Protein AF-A0A0M4LL37-F1 (afdb_monomer_lite)

Sequence (92 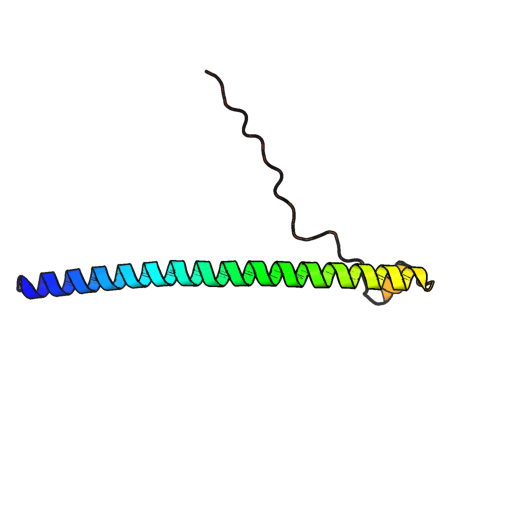aa):
MTIDQITEEAERRLSQDRDEKIQAVRRAGESGLALTEARELLAAAEREHNQNHAAALRQGWTAKDLKDFGIEQATKSSGGRPKRTTSAPAAE

Foldseek 3Di:
DDPVVVVVVVVVVVVVVVVVVVVVVVVVVVVVVVVVVVLVVVVVVLVVLQVVVVVVVVVVDDQVNCVVVVSHRDDPRPPPPDDPPPPDDDDD

Radius of gyration: 26.88 Å; chains: 1; bounding box: 55×49×70 Å

Structure (mmCIF, N/CA/C/O backbone):
data_AF-A0A0M4LL37-F1
#
_entry.id   AF-A0A0M4LL37-F1
#
loop_
_atom_site.group_PDB
_atom_site.id
_atom_site.type_symbol
_atom_site.label_atom_id
_atom_site.label_alt_id
_atom_site.label_comp_id
_atom_site.label_asym_id
_atom_site.label_entity_id
_atom_site.label_seq_id
_atom_site.pdbx_PDB_ins_code
_atom_site.Cartn_x
_atom_site.Cartn_y
_atom_site.Cartn_z
_atom_site.occupancy
_atom_site.B_iso_or_equiv
_atom_site.auth_seq_id
_atom_site.auth_comp_id
_atom_site.auth_asym_id
_atom_site.auth_atom_id
_atom_site.pdbx_PDB_model_num
ATOM 1 N N . MET A 1 1 ? 34.766 -8.835 -37.709 1.00 66.19 1 MET A N 1
ATOM 2 C CA . MET A 1 1 ? 33.358 -8.463 -37.498 1.00 66.19 1 MET A CA 1
ATOM 3 C C . MET A 1 1 ? 32.907 -7.712 -38.736 1.00 66.19 1 MET A C 1
ATOM 5 O O . MET A 1 1 ? 33.603 -6.779 -39.125 1.00 66.19 1 MET A O 1
ATOM 9 N N . THR A 1 2 ? 31.867 -8.179 -39.422 1.00 93.44 2 THR A N 1
ATOM 10 C CA . THR A 1 2 ? 31.322 -7.497 -40.608 1.00 93.44 2 THR A CA 1
ATOM 11 C C . THR A 1 2 ? 30.410 -6.345 -40.188 1.00 93.44 2 THR A C 1
ATOM 13 O O . THR A 1 2 ? 29.997 -6.270 -39.031 1.00 93.44 2 THR A O 1
ATOM 16 N N . ILE A 1 3 ? 30.096 -5.444 -41.122 1.00 89.88 3 ILE A N 1
ATOM 17 C CA . ILE A 1 3 ? 29.136 -4.355 -40.883 1.00 89.88 3 ILE A CA 1
ATOM 18 C C . ILE A 1 3 ? 27.788 -4.928 -40.422 1.00 89.88 3 ILE A C 1
ATOM 20 O O . ILE A 1 3 ? 27.225 -4.426 -39.456 1.00 89.88 3 ILE A O 1
ATOM 24 N N . ASP A 1 4 ? 27.336 -6.031 -41.022 1.00 93.88 4 ASP A N 1
ATOM 25 C CA . ASP A 1 4 ? 26.090 -6.706 -40.635 1.00 93.88 4 ASP A CA 1
ATOM 26 C C . ASP A 1 4 ? 26.115 -7.169 -39.172 1.00 93.88 4 ASP A C 1
ATOM 28 O O . ASP A 1 4 ? 25.189 -6.889 -38.420 1.00 93.88 4 ASP A O 1
ATOM 32 N N . GLN A 1 5 ? 27.223 -7.768 -38.722 1.00 92.88 5 GLN A N 1
ATOM 33 C CA . GLN A 1 5 ? 27.375 -8.200 -37.328 1.00 92.88 5 GLN A CA 1
ATOM 34 C C . GLN A 1 5 ? 27.357 -7.022 -36.341 1.00 92.88 5 GLN A C 1
ATOM 36 O O . GLN A 1 5 ? 26.842 -7.155 -35.233 1.00 92.88 5 GLN A O 1
ATOM 41 N N . ILE A 1 6 ? 27.931 -5.874 -36.718 1.00 90.00 6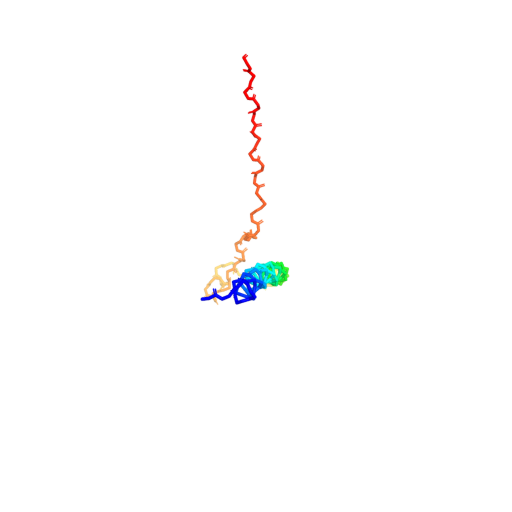 ILE A N 1
ATOM 42 C CA . ILE A 1 6 ? 27.924 -4.662 -35.881 1.00 90.00 6 ILE A CA 1
ATOM 43 C C . ILE A 1 6 ? 26.501 -4.103 -35.777 1.00 90.00 6 ILE A C 1
ATOM 45 O O . ILE A 1 6 ? 26.071 -3.722 -34.687 1.00 90.00 6 ILE A O 1
ATOM 49 N N . THR A 1 7 ? 25.771 -4.077 -36.893 1.00 93.19 7 THR A N 1
ATOM 50 C CA . THR A 1 7 ? 24.377 -3.620 -36.943 1.00 93.19 7 THR A CA 1
ATOM 51 C C . THR A 1 7 ? 23.473 -4.519 -36.101 1.00 93.19 7 THR A C 1
ATOM 53 O O . THR A 1 7 ? 22.756 -4.010 -35.244 1.00 93.19 7 THR A O 1
ATOM 56 N N . GLU A 1 8 ? 23.572 -5.843 -36.249 1.00 94.50 8 GLU A N 1
ATOM 57 C CA . GLU A 1 8 ? 22.801 -6.811 -35.453 1.00 94.50 8 GLU A CA 1
ATOM 58 C C . GLU A 1 8 ? 23.064 -6.665 -33.946 1.00 94.50 8 GLU A C 1
ATOM 60 O O . GLU A 1 8 ? 22.141 -6.707 -33.127 1.00 94.50 8 GLU A O 1
ATOM 65 N N . GLU A 1 9 ? 24.324 -6.461 -33.546 1.00 92.50 9 GLU A N 1
ATOM 66 C CA . GLU A 1 9 ? 24.658 -6.264 -32.137 1.00 92.50 9 GLU A CA 1
ATOM 67 C C . GLU A 1 9 ? 24.106 -4.936 -31.593 1.00 92.50 9 GLU A C 1
ATOM 69 O O . GLU A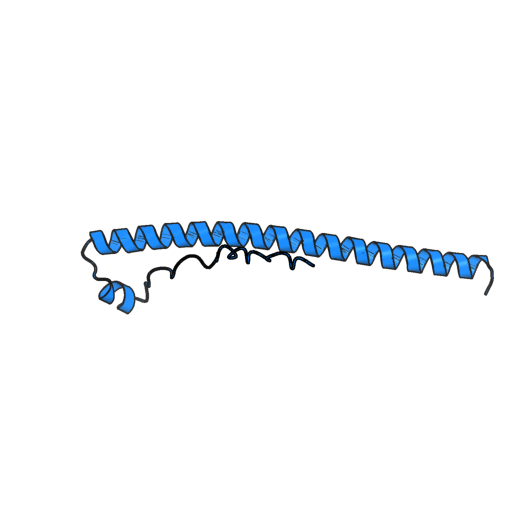 1 9 ? 23.587 -4.896 -30.471 1.00 92.50 9 GLU A O 1
ATOM 74 N N . ALA A 1 10 ? 24.171 -3.857 -32.377 1.00 92.06 10 ALA A N 1
ATOM 75 C CA . ALA A 1 10 ? 23.598 -2.567 -32.004 1.00 92.06 10 ALA A CA 1
ATOM 76 C C . ALA A 1 10 ? 22.069 -2.648 -31.855 1.00 92.06 10 ALA A C 1
ATOM 78 O O . ALA A 1 10 ? 21.527 -2.190 -30.847 1.00 92.06 10 ALA A O 1
ATOM 79 N N . GLU A 1 11 ? 21.377 -3.289 -32.799 1.00 93.88 11 GLU A N 1
ATOM 80 C CA . GLU A 1 11 ? 19.925 -3.501 -32.751 1.00 93.88 11 GLU A CA 1
ATOM 81 C C . GLU A 1 11 ? 19.504 -4.334 -31.541 1.00 93.88 11 GLU A C 1
ATOM 83 O O . GLU A 1 11 ? 18.545 -3.986 -30.843 1.00 93.88 11 GLU A O 1
ATOM 88 N N . ARG A 1 12 ? 20.249 -5.402 -31.235 1.00 94.81 12 ARG A N 1
ATOM 89 C CA . ARG A 1 12 ? 19.993 -6.232 -30.056 1.00 94.81 12 ARG A CA 1
ATOM 90 C C . ARG A 1 12 ? 20.127 -5.426 -28.766 1.00 94.81 12 ARG A C 1
ATOM 92 O O . ARG A 1 12 ? 19.257 -5.520 -27.901 1.00 94.81 12 ARG A O 1
ATOM 99 N N . ARG A 1 13 ? 21.190 -4.625 -28.633 1.00 91.50 13 ARG A N 1
ATOM 100 C CA . ARG A 1 13 ? 21.426 -3.790 -27.442 1.00 91.50 13 ARG A CA 1
ATOM 101 C C . ARG A 1 13 ? 20.348 -2.720 -27.274 1.00 91.50 13 ARG A C 1
ATOM 103 O O . ARG A 1 13 ? 19.856 -2.532 -26.166 1.00 91.50 13 ARG A O 1
ATOM 110 N N . LEU A 1 14 ? 19.949 -2.059 -28.362 1.00 94.00 14 LEU A N 1
ATOM 111 C CA . LEU A 1 14 ? 18.873 -1.064 -28.342 1.00 94.00 14 LEU A CA 1
ATOM 112 C C . LEU A 1 14 ? 17.522 -1.689 -27.983 1.00 94.00 14 LEU A C 1
ATOM 114 O O . LEU A 1 14 ? 16.761 -1.107 -27.212 1.00 94.00 14 LEU A O 1
ATOM 118 N N . SER A 1 15 ? 17.234 -2.879 -28.510 1.00 94.19 15 SER A N 1
ATOM 119 C CA . SER A 1 15 ? 16.002 -3.602 -28.190 1.00 94.19 15 SER A CA 1
ATOM 120 C C . SER A 1 15 ? 15.968 -4.010 -26.719 1.00 94.19 15 SER A C 1
ATOM 122 O O . SER A 1 15 ? 14.970 -3.778 -26.045 1.00 94.19 15 SER A O 1
ATOM 124 N N . GLN A 1 16 ? 17.082 -4.526 -26.193 1.00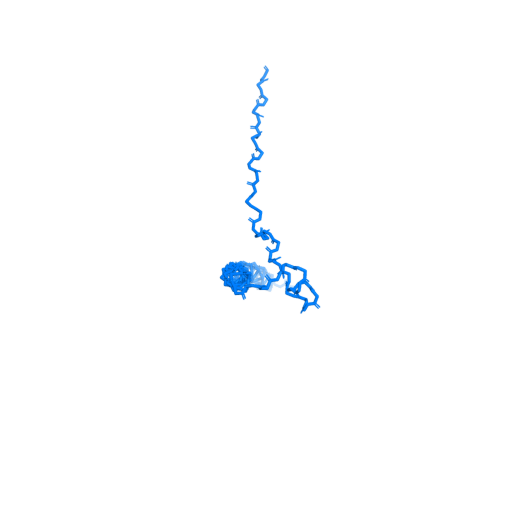 94.50 16 GLN A N 1
ATOM 125 C CA . GLN A 1 16 ? 17.192 -4.891 -24.784 1.00 94.50 16 GLN A CA 1
ATOM 126 C C . GLN A 1 16 ? 17.016 -3.675 -23.858 1.00 94.50 16 GLN A C 1
ATOM 128 O O . GLN A 1 16 ? 16.209 -3.732 -22.935 1.00 94.50 16 GLN A O 1
ATOM 133 N N . ASP A 1 17 ? 17.709 -2.563 -24.124 1.00 95.31 17 ASP A N 1
ATOM 134 C CA . ASP A 1 17 ? 17.577 -1.328 -23.332 1.00 95.31 17 ASP A CA 1
ATOM 135 C C . ASP A 1 17 ? 16.140 -0.781 -23.371 1.00 95.31 17 ASP A C 1
ATOM 137 O O . ASP A 1 17 ? 15.582 -0.367 -22.350 1.00 95.31 17 ASP A O 1
ATOM 141 N N . ARG A 1 18 ? 15.494 -0.833 -24.542 1.00 96.12 18 ARG A N 1
ATOM 142 C CA . ARG A 1 18 ? 14.083 -0.466 -24.687 1.00 96.12 18 ARG A CA 1
ATOM 143 C C . ARG A 1 18 ? 13.181 -1.355 -23.830 1.00 96.12 18 ARG A C 1
ATOM 145 O O . ARG A 1 18 ? 12.314 -0.827 -23.131 1.00 96.12 18 ARG A O 1
ATOM 152 N N . ASP A 1 19 ? 13.361 -2.669 -23.881 1.00 96.31 19 ASP A N 1
ATOM 153 C CA . ASP A 1 19 ? 12.534 -3.612 -23.129 1.00 96.31 19 ASP A CA 1
ATOM 154 C C . ASP A 1 19 ? 12.720 -3.438 -21.619 1.00 96.31 19 ASP A C 1
ATOM 156 O O . ASP A 1 19 ? 11.737 -3.394 -20.877 1.00 96.31 19 ASP A O 1
ATOM 160 N N . GLU A 1 20 ? 13.954 -3.245 -21.155 1.00 96.44 20 GLU A N 1
ATOM 161 C CA . GLU A 1 20 ? 14.258 -2.966 -19.749 1.00 96.44 20 GLU A CA 1
ATOM 162 C C . GLU A 1 20 ? 13.570 -1.680 -19.267 1.00 96.44 20 GLU A C 1
ATOM 164 O O . GLU A 1 20 ? 12.935 -1.672 -18.205 1.00 96.44 20 GLU A O 1
ATOM 169 N N . LYS A 1 21 ? 13.599 -0.613 -20.077 1.00 95.50 21 LYS A N 1
ATOM 170 C CA . LYS A 1 21 ? 12.894 0.647 -19.787 1.00 95.50 21 LYS A CA 1
ATOM 171 C C . LYS A 1 21 ? 11.380 0.460 -19.715 1.00 95.50 21 LYS A C 1
ATOM 173 O O . LYS A 1 21 ? 10.747 0.958 -18.782 1.00 95.50 21 LYS A O 1
ATOM 178 N N . ILE A 1 22 ? 10.793 -0.274 -20.660 1.00 97.38 22 ILE A N 1
ATOM 179 C CA . ILE A 1 22 ? 9.352 -0.568 -20.664 1.00 97.38 22 ILE A CA 1
ATOM 180 C C . ILE A 1 22 ? 8.967 -1.367 -19.414 1.00 97.38 22 ILE A C 1
ATOM 182 O O . ILE A 1 22 ? 7.986 -1.037 -18.746 1.00 97.38 22 ILE A O 1
ATOM 186 N N . GLN A 1 23 ? 9.751 -2.386 -19.058 1.00 97.00 23 GLN A N 1
ATOM 187 C CA . GLN A 1 23 ? 9.499 -3.202 -17.870 1.00 97.00 23 GLN A CA 1
ATOM 188 C C . GLN A 1 23 ? 9.627 -2.396 -16.576 1.00 97.00 23 GLN A C 1
ATOM 190 O O . GLN A 1 23 ? 8.820 -2.577 -15.664 1.00 97.00 23 GLN A O 1
ATOM 195 N N . ALA A 1 24 ? 10.590 -1.477 -16.489 1.00 95.94 24 ALA A N 1
ATOM 196 C CA . ALA A 1 24 ? 10.731 -0.593 -15.337 1.00 95.94 24 ALA A CA 1
ATOM 197 C C . ALA A 1 24 ? 9.489 0.293 -15.146 1.00 95.94 24 ALA A C 1
ATOM 199 O O . ALA A 1 24 ? 8.940 0.352 -14.045 1.00 95.94 24 ALA A O 1
ATOM 200 N N . VAL A 1 25 ? 8.996 0.918 -16.223 1.00 96.88 25 VAL A N 1
ATOM 201 C CA . VAL A 1 25 ? 7.770 1.736 -16.188 1.00 96.88 25 VAL A CA 1
ATOM 202 C C . VAL A 1 25 ? 6.560 0.890 -15.806 1.00 96.88 25 VAL A C 1
ATOM 204 O O . VAL A 1 25 ? 5.764 1.305 -14.965 1.00 96.88 25 VAL A O 1
ATOM 207 N N . ARG A 1 26 ? 6.438 -0.316 -16.367 1.00 97.75 26 ARG A N 1
ATOM 208 C CA . ARG A 1 26 ? 5.348 -1.237 -16.038 1.00 97.75 26 ARG A CA 1
ATOM 209 C C . ARG A 1 26 ? 5.333 -1.588 -14.550 1.00 97.75 26 ARG A C 1
ATOM 211 O O . ARG A 1 26 ? 4.303 -1.420 -13.907 1.00 97.75 26 ARG A O 1
ATOM 218 N N . ARG A 1 27 ? 6.472 -2.001 -13.988 1.00 97.00 27 ARG A N 1
ATOM 219 C CA . ARG A 1 27 ? 6.594 -2.338 -12.557 1.00 97.00 27 ARG A CA 1
ATOM 220 C C . ARG A 1 27 ? 6.303 -1.138 -11.657 1.00 97.00 27 ARG A C 1
ATOM 222 O O . ARG A 1 27 ? 5.664 -1.283 -10.616 1.00 97.00 27 ARG A O 1
ATOM 229 N N . ALA A 1 28 ? 6.749 0.055 -12.050 1.00 94.75 28 ALA A N 1
ATOM 230 C CA . ALA A 1 28 ? 6.429 1.287 -11.335 1.00 94.75 28 ALA A CA 1
ATOM 231 C C . ALA A 1 28 ? 4.918 1.587 -11.368 1.00 94.75 28 ALA A C 1
ATOM 233 O O . ALA A 1 28 ? 4.341 1.943 -10.344 1.00 94.75 28 ALA A O 1
ATOM 234 N N . GLY A 1 29 ? 4.262 1.382 -12.513 1.00 97.50 29 GLY A N 1
ATOM 235 C CA . GLY A 1 29 ? 2.811 1.520 -12.646 1.00 97.50 29 GLY A CA 1
ATOM 236 C C . GLY A 1 29 ? 2.040 0.509 -11.793 1.00 97.50 29 GLY A C 1
ATOM 237 O O . GLY A 1 29 ? 1.153 0.896 -11.037 1.00 97.50 29 GLY A O 1
ATOM 238 N N . GLU A 1 30 ? 2.420 -0.769 -11.859 1.00 97.25 30 GLU A N 1
ATOM 239 C CA . GLU A 1 30 ? 1.816 -1.854 -11.072 1.00 97.25 30 GLU A CA 1
ATOM 240 C C . GLU A 1 30 ? 1.967 -1.605 -9.563 1.00 97.25 30 GLU A C 1
ATOM 242 O O . GLU A 1 30 ? 0.988 -1.669 -8.820 1.00 97.25 30 GLU A O 1
ATOM 247 N N . SER A 1 31 ? 3.170 -1.246 -9.105 1.00 95.06 31 SER A N 1
ATOM 248 C CA . SER A 1 31 ? 3.402 -0.919 -7.690 1.00 95.06 31 SER A CA 1
ATOM 249 C C . SER A 1 31 ? 2.676 0.353 -7.240 1.00 95.06 31 SER A C 1
ATOM 251 O O . SER A 1 31 ? 2.197 0.410 -6.108 1.00 95.06 31 SER A O 1
ATOM 253 N N . GLY A 1 32 ? 2.536 1.357 -8.111 1.00 95.88 32 GLY A N 1
ATOM 254 C CA . GLY A 1 32 ? 1.768 2.571 -7.828 1.00 95.88 32 GLY A CA 1
ATOM 255 C C . GLY A 1 32 ? 0.267 2.312 -7.670 1.00 95.88 32 GLY A C 1
ATOM 256 O O . GLY A 1 32 ? -0.360 2.862 -6.757 1.00 95.88 32 GLY A O 1
ATOM 257 N N . LEU A 1 33 ? -0.302 1.446 -8.514 1.00 97.00 33 LEU A N 1
ATOM 258 C CA . LEU A 1 33 ? -1.694 1.016 -8.395 1.00 97.00 33 LEU A CA 1
ATOM 259 C C . LEU A 1 33 ? -1.909 0.226 -7.099 1.00 97.00 33 LEU A C 1
ATOM 261 O O . LEU A 1 33 ? -2.753 0.612 -6.294 1.00 97.00 33 LEU A O 1
ATOM 265 N N . ALA A 1 34 ? -1.074 -0.785 -6.843 1.00 94.75 34 ALA A N 1
ATOM 266 C CA . ALA A 1 34 ? -1.148 -1.594 -5.627 1.00 94.75 34 ALA A CA 1
ATOM 267 C C . ALA A 1 34 ? -1.022 -0.743 -4.349 1.00 94.75 34 ALA A C 1
ATOM 269 O O . ALA A 1 34 ? -1.723 -0.972 -3.366 1.00 94.75 34 ALA A O 1
ATOM 270 N N . LEU A 1 35 ? -0.165 0.285 -4.360 1.00 94.81 35 LEU A N 1
ATOM 271 C CA . LEU A 1 35 ? -0.045 1.231 -3.250 1.00 94.81 35 LEU A CA 1
ATOM 272 C C . LEU A 1 35 ? -1.326 2.050 -3.042 1.00 94.81 35 LEU A C 1
ATOM 274 O O . LEU A 1 35 ? -1.686 2.353 -1.904 1.00 94.81 35 LEU A O 1
ATOM 278 N N . THR A 1 36 ? -1.994 2.443 -4.124 1.00 94.00 36 THR A N 1
ATOM 279 C CA . THR A 1 36 ? -3.245 3.208 -4.056 1.00 94.00 36 THR A CA 1
ATOM 280 C C . THR A 1 36 ? -4.366 2.346 -3.489 1.00 94.00 36 THR A C 1
ATOM 282 O O . THR A 1 36 ? -5.000 2.746 -2.516 1.00 94.00 36 THR A O 1
ATOM 285 N N . GLU A 1 37 ? -4.526 1.128 -4.002 1.00 94.81 37 GLU A N 1
ATOM 286 C CA . GLU A 1 37 ? -5.502 0.154 -3.502 1.00 94.81 37 GLU A CA 1
ATOM 287 C C . GLU A 1 37 ? -5.259 -0.182 -2.023 1.00 94.81 37 GLU A C 1
ATOM 289 O O . GLU A 1 37 ? -6.181 -0.140 -1.208 1.00 94.81 37 GLU A O 1
ATOM 294 N N . ALA A 1 38 ? -4.005 -0.426 -1.629 1.00 94.81 38 ALA A N 1
ATOM 295 C CA . ALA A 1 38 ? -3.654 -0.694 -0.235 1.00 94.81 38 ALA A CA 1
ATOM 296 C C . ALA A 1 38 ? -3.996 0.484 0.692 1.00 94.81 38 ALA A C 1
ATOM 298 O O . ALA A 1 38 ? -4.450 0.276 1.818 1.00 94.81 38 ALA A O 1
ATOM 299 N N . ARG A 1 39 ? -3.816 1.729 0.229 1.00 93.69 39 ARG A N 1
ATOM 300 C CA . ARG A 1 39 ? -4.208 2.927 0.988 1.00 93.69 39 ARG A CA 1
ATOM 301 C C . ARG A 1 39 ? -5.719 3.041 1.141 1.00 93.69 39 ARG A C 1
ATOM 303 O O . ARG A 1 39 ? -6.181 3.430 2.211 1.00 93.69 39 ARG A O 1
ATOM 310 N N . GLU A 1 40 ? -6.484 2.710 0.108 1.00 93.69 40 GLU A N 1
ATOM 311 C CA . GLU A 1 40 ? -7.947 2.716 0.171 1.00 93.69 40 GLU A CA 1
ATOM 312 C C . GLU A 1 40 ? -8.474 1.651 1.135 1.00 93.69 40 GLU A C 1
ATOM 314 O O . GLU A 1 40 ? -9.323 1.952 1.978 1.00 93.69 40 GLU A O 1
ATOM 319 N N . LEU A 1 41 ? -7.915 0.438 1.072 1.00 94.00 41 LEU A N 1
ATOM 320 C CA . LEU A 1 41 ? -8.227 -0.649 1.998 1.00 94.00 41 LEU A CA 1
ATOM 321 C C . LEU A 1 41 ? -7.876 -0.275 3.440 1.00 94.00 41 LEU A C 1
ATOM 323 O O . LEU A 1 41 ? -8.705 -0.447 4.334 1.00 94.00 41 LEU A O 1
ATOM 327 N N . LEU A 1 42 ? -6.693 0.304 3.667 1.00 91.75 42 LEU A N 1
ATOM 328 C CA . LEU A 1 42 ? -6.290 0.785 4.987 1.00 91.75 42 LEU A CA 1
ATOM 329 C C . LEU A 1 42 ? -7.253 1.860 5.502 1.00 91.75 42 LEU A C 1
ATOM 331 O O . LEU A 1 42 ? -7.726 1.769 6.629 1.00 91.75 42 LEU A O 1
ATOM 335 N N . ALA A 1 43 ? -7.613 2.840 4.672 1.00 88.31 43 ALA A N 1
ATOM 336 C CA . ALA A 1 43 ? -8.546 3.895 5.058 1.00 88.31 43 ALA A CA 1
ATOM 337 C C . ALA A 1 43 ? -9.966 3.365 5.333 1.00 88.31 43 ALA A C 1
ATOM 339 O O . ALA A 1 43 ? -10.695 3.925 6.155 1.00 88.31 43 ALA A O 1
ATOM 340 N N . ALA A 1 44 ? -10.409 2.314 4.639 1.00 92.12 44 ALA A N 1
ATOM 341 C CA . ALA A 1 44 ? -11.669 1.639 4.937 1.00 92.12 44 ALA A CA 1
ATOM 342 C C . ALA A 1 44 ? -11.603 0.912 6.290 1.00 92.12 44 ALA A C 1
ATOM 344 O O . ALA A 1 44 ? -12.451 1.164 7.148 1.00 92.12 44 ALA A O 1
ATOM 345 N N . ALA A 1 45 ? -10.556 0.116 6.512 1.00 92.62 45 ALA A N 1
ATOM 346 C CA . ALA A 1 45 ? -10.347 -0.620 7.755 1.00 92.62 45 ALA A CA 1
ATOM 347 C C . ALA A 1 45 ? -10.187 0.313 8.969 1.00 92.62 45 ALA A C 1
ATOM 349 O O . ALA A 1 45 ? -10.815 0.099 10.002 1.00 92.62 45 ALA A O 1
ATOM 350 N N . GLU A 1 46 ? -9.423 1.405 8.843 1.00 91.81 46 GLU A N 1
ATOM 351 C CA . GLU A 1 46 ? -9.276 2.422 9.893 1.00 91.81 46 GLU A CA 1
ATOM 352 C C . GLU A 1 46 ? -10.627 3.066 10.250 1.00 91.81 46 GLU A C 1
ATOM 354 O O . GLU A 1 46 ? -10.927 3.294 11.426 1.00 91.81 46 GLU A O 1
ATOM 359 N N . ARG A 1 47 ? -11.469 3.367 9.249 1.00 92.06 47 ARG A N 1
ATOM 360 C CA . ARG A 1 47 ? -12.809 3.932 9.477 1.00 92.06 47 ARG A CA 1
ATOM 361 C C . ARG A 1 47 ? -13.720 2.952 10.202 1.00 92.06 47 ARG A C 1
ATOM 363 O O . ARG A 1 47 ? -14.436 3.377 11.107 1.00 92.06 47 ARG A O 1
ATOM 370 N N . GLU A 1 48 ? -13.723 1.690 9.796 1.00 93.38 48 GLU A N 1
ATOM 371 C CA . GLU A 1 48 ? -14.529 0.644 10.427 1.00 93.38 48 GLU A CA 1
ATOM 372 C C . GLU A 1 48 ? -14.075 0.390 11.868 1.00 93.38 48 GLU A C 1
ATOM 374 O O . GLU A 1 48 ? -14.886 0.437 12.793 1.00 93.38 48 GLU A O 1
ATOM 379 N N . HIS A 1 49 ? -12.768 0.237 12.084 1.00 91.19 49 HIS A N 1
ATOM 380 C CA . HIS A 1 49 ? -12.187 0.059 13.412 1.00 91.19 49 HIS A CA 1
ATOM 381 C C . HIS A 1 49 ? -12.563 1.200 14.360 1.00 91.19 49 HIS A C 1
ATOM 383 O O . HIS A 1 49 ? -13.023 0.965 15.475 1.00 91.19 49 HIS A O 1
ATOM 389 N N . ASN A 1 50 ? -12.451 2.449 13.902 1.00 91.50 50 ASN A N 1
ATOM 390 C CA . ASN A 1 50 ? -12.828 3.610 14.707 1.00 91.50 50 ASN A CA 1
ATOM 391 C C . ASN A 1 50 ? -14.334 3.657 15.014 1.00 91.50 50 ASN A C 1
ATOM 393 O O . ASN A 1 50 ? -14.718 4.052 16.117 1.00 91.50 50 ASN A O 1
ATOM 397 N N . GLN A 1 51 ? -15.192 3.240 14.077 1.00 93.62 51 GLN A N 1
ATOM 398 C CA . GLN A 1 51 ? -16.635 3.124 14.314 1.00 93.62 51 GLN A CA 1
ATOM 399 C C . GLN A 1 51 ? -16.942 2.061 15.371 1.00 93.62 51 GLN A C 1
ATOM 401 O O . GLN A 1 51 ? -17.692 2.341 16.308 1.00 93.62 51 GLN A O 1
ATOM 406 N N . ASN A 1 52 ? -16.316 0.888 15.270 1.00 93.56 52 ASN A N 1
ATOM 407 C CA . ASN A 1 52 ? -16.497 -0.216 16.210 1.00 93.56 52 ASN A CA 1
ATOM 408 C C . ASN A 1 52 ? -15.951 0.124 17.601 1.00 93.56 52 ASN A C 1
ATOM 410 O O . ASN A 1 52 ? -16.631 -0.097 18.602 1.00 93.56 52 ASN A O 1
ATOM 414 N N . HIS A 1 53 ? -14.780 0.760 17.681 1.00 92.56 53 HIS A N 1
ATOM 415 C CA . HIS A 1 53 ? -14.231 1.265 18.938 1.00 92.56 53 HIS A CA 1
ATOM 416 C C . HIS A 1 53 ? -15.174 2.295 19.579 1.00 92.56 53 HIS A C 1
ATOM 418 O O . HIS A 1 53 ? -15.450 2.236 20.776 1.00 92.56 53 HIS A O 1
ATOM 424 N N . ALA A 1 54 ? -15.710 3.243 18.803 1.00 91.94 54 ALA A N 1
ATOM 425 C CA . ALA A 1 54 ? -16.678 4.211 19.317 1.00 91.94 54 ALA A CA 1
ATOM 426 C C . ALA A 1 54 ? -17.994 3.545 19.755 1.00 91.94 54 ALA A C 1
ATOM 428 O O . ALA A 1 54 ? -18.597 3.969 20.740 1.00 91.94 54 ALA A O 1
ATOM 429 N N . ALA A 1 55 ? -18.448 2.506 19.049 1.00 95.19 55 ALA A N 1
ATOM 430 C CA . ALA A 1 55 ? -19.607 1.716 19.449 1.00 95.19 55 ALA A CA 1
ATOM 431 C C . ALA A 1 55 ? -19.360 0.993 20.779 1.00 95.19 55 ALA A C 1
ATOM 433 O O . ALA A 1 55 ? -20.216 1.059 21.655 1.00 95.19 55 ALA A O 1
ATOM 434 N N . ALA A 1 56 ? -18.180 0.399 20.978 1.00 93.19 56 ALA A N 1
ATOM 435 C CA . ALA A 1 56 ? -17.814 -0.235 22.241 1.00 93.19 56 ALA A CA 1
ATOM 436 C C . ALA A 1 56 ? -17.845 0.761 23.412 1.00 93.19 56 ALA A C 1
ATOM 438 O O . ALA A 1 56 ? -18.450 0.473 24.443 1.00 93.19 56 ALA A O 1
ATOM 439 N N . LEU A 1 57 ? -17.311 1.974 23.227 1.00 93.75 57 LEU A N 1
ATOM 440 C CA . LEU A 1 57 ? -17.408 3.029 24.245 1.00 93.75 57 LEU A CA 1
ATOM 441 C C . LEU A 1 57 ? -18.866 3.393 24.580 1.00 93.75 57 LEU A C 1
ATOM 443 O O . LEU A 1 57 ? -19.204 3.601 25.742 1.00 93.75 57 LEU A O 1
ATOM 447 N N . ARG A 1 58 ? -19.759 3.437 23.580 1.00 94.62 58 ARG A N 1
ATOM 448 C CA . ARG A 1 58 ? -21.199 3.681 23.804 1.00 94.62 58 ARG A CA 1
ATOM 449 C C . ARG A 1 58 ? -21.899 2.535 24.536 1.00 94.62 58 ARG A C 1
ATOM 451 O O . ARG A 1 58 ? -22.905 2.781 25.188 1.00 94.62 58 ARG A O 1
ATOM 458 N N . GLN A 1 59 ? -21.372 1.317 24.444 1.00 95.88 59 GLN A N 1
ATOM 459 C CA . GLN A 1 59 ? -21.866 0.142 25.169 1.00 95.88 59 GLN A CA 1
ATOM 460 C C . GLN A 1 59 ? -21.338 0.066 26.614 1.00 95.88 59 GLN A C 1
ATOM 462 O O . GLN A 1 59 ? -21.555 -0.932 27.294 1.00 95.88 59 GLN A O 1
ATOM 467 N N . GLY A 1 60 ? -20.655 1.109 27.098 1.00 93.69 60 GLY A N 1
ATOM 468 C CA . GLY A 1 60 ? -20.208 1.211 28.487 1.00 93.69 60 GLY A CA 1
ATOM 469 C C . GLY A 1 60 ? -18.796 0.689 28.750 1.00 93.69 60 GLY A C 1
ATOM 470 O O . GLY A 1 60 ? -18.354 0.731 29.895 1.00 93.69 60 GLY A O 1
ATOM 471 N N . TRP A 1 61 ? -18.066 0.246 27.721 1.00 94.75 61 TRP A N 1
ATOM 472 C CA . TRP A 1 61 ? -16.642 -0.063 27.856 1.00 94.75 61 TRP A CA 1
ATOM 473 C C . TRP A 1 61 ? -15.831 1.216 28.053 1.00 94.75 61 TRP A C 1
ATOM 475 O O . TRP A 1 61 ? -16.090 2.233 27.404 1.00 94.75 61 TRP A O 1
ATOM 485 N N . THR A 1 62 ? -14.810 1.178 28.909 1.00 92.06 62 THR A N 1
ATOM 486 C CA . THR A 1 62 ? -13.882 2.304 29.030 1.00 92.06 62 THR A CA 1
ATOM 487 C C . THR A 1 62 ? -12.742 2.182 28.023 1.00 92.06 62 THR A C 1
ATOM 489 O O . THR A 1 62 ? -12.389 1.096 27.564 1.00 92.06 62 THR A O 1
ATOM 492 N N . ALA A 1 63 ? -12.102 3.309 27.702 1.00 88.62 63 ALA A N 1
ATOM 493 C CA . ALA A 1 63 ? -10.907 3.301 26.859 1.00 88.62 63 ALA A CA 1
ATOM 494 C C . ALA A 1 63 ? -9.758 2.480 27.477 1.00 88.62 63 ALA A C 1
ATOM 496 O O . ALA A 1 63 ? -8.933 1.941 26.745 1.00 88.62 63 ALA A O 1
ATOM 497 N N . LYS A 1 64 ? -9.711 2.369 28.813 1.00 90.62 64 LYS A N 1
ATOM 498 C CA . LYS A 1 64 ? -8.734 1.533 29.510 1.00 90.62 64 LYS A CA 1
ATOM 499 C C . LYS A 1 64 ? -9.035 0.051 29.302 1.00 90.62 64 LYS A C 1
ATOM 501 O O . LYS A 1 64 ? -8.113 -0.681 28.974 1.00 90.62 64 LYS A O 1
ATOM 506 N N . ASP A 1 65 ? -10.297 -0.362 29.416 1.00 91.94 65 ASP A N 1
ATOM 507 C CA . ASP A 1 65 ? -10.684 -1.761 29.192 1.00 91.94 65 ASP A CA 1
ATOM 508 C C . ASP A 1 65 ? -10.345 -2.189 27.762 1.00 91.94 65 ASP A C 1
ATOM 510 O O . ASP A 1 65 ? -9.696 -3.207 27.555 1.00 91.94 65 ASP A O 1
ATOM 514 N N . LEU A 1 66 ? -10.695 -1.363 26.768 1.00 91.69 66 LEU A N 1
ATOM 515 C CA . LEU A 1 66 ? -10.352 -1.628 25.367 1.00 91.69 66 LEU A CA 1
ATOM 516 C C . LEU A 1 66 ? -8.835 -1.733 25.162 1.00 91.69 66 LEU A C 1
ATOM 518 O O . LEU A 1 66 ? -8.370 -2.664 24.509 1.00 91.69 66 LEU A O 1
ATOM 522 N N . LYS A 1 67 ? -8.058 -0.842 25.785 1.00 90.75 67 LYS A N 1
ATOM 523 C CA . LYS A 1 67 ? -6.594 -0.884 25.738 1.00 90.75 67 LYS A CA 1
ATOM 524 C C . LYS A 1 67 ? -6.009 -2.124 26.421 1.00 90.75 67 LYS A C 1
ATOM 526 O O . LYS A 1 67 ? -5.058 -2.693 25.893 1.00 90.75 67 LYS A O 1
ATOM 531 N N . ASP A 1 68 ? -6.576 -2.565 27.540 1.00 92.75 68 ASP A N 1
ATOM 532 C CA . ASP A 1 68 ? -6.162 -3.790 28.236 1.00 92.75 68 ASP A CA 1
ATOM 533 C C . ASP A 1 68 ? -6.448 -5.044 27.379 1.00 92.75 68 ASP A C 1
ATOM 535 O O . ASP A 1 68 ? -5.695 -6.015 27.437 1.00 92.75 68 ASP A O 1
ATOM 539 N N . PHE A 1 69 ? -7.465 -4.999 26.507 1.00 89.88 69 PHE A N 1
ATOM 540 C CA . PHE A 1 69 ? -7.708 -6.010 25.464 1.00 89.88 69 PHE A CA 1
ATOM 541 C C . PHE A 1 69 ? -6.835 -5.845 24.206 1.00 89.88 69 PHE A C 1
ATOM 543 O O . PHE A 1 69 ? -6.972 -6.620 23.260 1.00 89.88 69 PHE A O 1
ATOM 550 N N . GLY A 1 70 ? -5.955 -4.841 24.157 1.00 89.50 70 GLY A N 1
ATOM 551 C CA . GLY A 1 70 ? -5.138 -4.518 22.982 1.00 89.50 70 GLY A CA 1
ATOM 552 C C . GLY A 1 70 ? -5.904 -3.819 21.851 1.00 89.50 70 GLY A C 1
ATOM 553 O O . GLY A 1 70 ? -5.378 -3.662 20.751 1.00 89.50 70 GLY A O 1
ATOM 554 N N . ILE A 1 71 ? -7.141 -3.387 22.101 1.00 89.44 71 ILE A N 1
ATOM 555 C CA . ILE A 1 71 ? -7.976 -2.642 21.158 1.00 89.44 71 ILE A CA 1
ATOM 556 C C . ILE A 1 71 ? -7.689 -1.156 21.358 1.00 89.44 71 ILE A C 1
ATOM 558 O O . ILE A 1 71 ? -8.361 -0.458 22.116 1.00 89.44 71 ILE A O 1
ATOM 562 N N . GLU A 1 72 ? -6.662 -0.658 20.676 1.00 84.12 72 GLU A N 1
ATOM 563 C CA . GLU A 1 72 ? -6.354 0.771 20.680 1.00 84.12 72 GLU A CA 1
ATOM 564 C C . GLU A 1 72 ? -7.081 1.502 19.552 1.00 84.12 72 GLU A C 1
ATOM 566 O O . GLU A 1 72 ? -7.302 0.959 18.471 1.00 84.12 72 GLU A O 1
ATOM 571 N N . GLN A 1 73 ? -7.452 2.761 19.783 1.00 78.75 73 GLN A N 1
ATOM 572 C CA . GLN A 1 73 ? -7.979 3.620 18.726 1.00 78.75 73 GLN A CA 1
ATOM 573 C C . GLN A 1 73 ? -6.931 3.767 17.615 1.00 78.75 73 GLN A C 1
ATOM 575 O O . GLN A 1 73 ? -5.761 4.026 17.903 1.00 78.75 73 GLN A O 1
ATOM 580 N N . ALA A 1 74 ? -7.342 3.638 16.349 1.00 73.62 74 ALA A N 1
ATOM 581 C CA . ALA A 1 74 ? -6.411 3.824 15.242 1.00 73.62 74 ALA A CA 1
ATOM 582 C C . ALA A 1 74 ? -5.871 5.260 15.293 1.00 73.62 74 ALA A C 1
ATOM 584 O O . ALA A 1 74 ? -6.622 6.234 15.171 1.00 73.62 74 ALA A O 1
ATOM 585 N N . THR A 1 75 ? -4.564 5.400 15.530 1.00 63.03 75 THR A N 1
ATOM 586 C CA . THR A 1 75 ? -3.915 6.712 15.591 1.00 63.03 75 THR A CA 1
ATOM 587 C C . THR A 1 75 ? -4.063 7.357 14.215 1.00 63.03 75 THR A C 1
ATOM 589 O O . THR A 1 75 ? -3.769 6.718 13.208 1.00 63.03 75 THR A O 1
ATOM 592 N N . LYS A 1 76 ? -4.599 8.582 14.186 1.00 55.94 76 LYS A N 1
ATOM 593 C CA . LYS A 1 76 ? -4.989 9.354 12.995 1.00 55.94 76 LYS A CA 1
ATOM 594 C C . LYS A 1 76 ? -4.209 8.996 11.724 1.00 55.94 76 LYS A C 1
ATOM 596 O O . LYS A 1 76 ? -3.003 9.204 11.680 1.00 55.94 76 LYS A O 1
ATOM 601 N N . SER A 1 77 ? -4.970 8.566 10.713 1.00 50.47 77 SER A N 1
ATOM 602 C CA . SER A 1 77 ? -4.648 8.441 9.287 1.00 50.47 77 SER A CA 1
ATOM 603 C C . SER A 1 77 ? -3.173 8.646 8.948 1.00 50.47 77 SER A C 1
ATOM 605 O O . SER A 1 77 ? -2.677 9.770 8.840 1.00 50.47 77 SER A O 1
ATOM 607 N N . SER A 1 78 ? -2.502 7.531 8.684 1.00 50.16 78 SER A N 1
ATOM 608 C CA . SER A 1 78 ? -1.161 7.466 8.091 1.00 50.16 78 SER A CA 1
ATOM 609 C C . SER A 1 78 ? -1.041 8.216 6.745 1.00 50.16 78 SER A C 1
ATOM 611 O O . SER A 1 78 ? 0.062 8.455 6.252 1.00 50.16 78 SER A O 1
ATOM 613 N N . GLY A 1 79 ? -2.158 8.675 6.168 1.00 51.38 79 GLY A N 1
ATOM 614 C CA . GLY A 1 79 ? -2.217 9.611 5.050 1.00 51.38 79 GLY A CA 1
ATOM 615 C C . GLY A 1 79 ? -1.999 11.062 5.481 1.00 51.38 79 GLY A C 1
ATOM 616 O O . GLY A 1 79 ? -2.891 11.901 5.340 1.00 51.38 79 GLY A O 1
ATOM 617 N N . GLY A 1 80 ? -0.806 11.384 5.984 1.00 48.22 80 GLY A N 1
ATOM 618 C CA . GLY A 1 80 ? -0.383 12.769 6.169 1.00 48.22 80 GLY A CA 1
ATOM 619 C C . GLY A 1 80 ? -0.483 13.524 4.842 1.00 48.22 80 GLY A C 1
ATOM 620 O O . GLY A 1 80 ? 0.348 13.350 3.954 1.00 48.22 80 GLY A O 1
ATOM 621 N N . ARG A 1 81 ? -1.511 14.365 4.687 1.00 54.81 81 ARG A N 1
ATOM 622 C CA . ARG A 1 81 ? -1.611 15.316 3.575 1.00 54.81 81 ARG A CA 1
ATOM 623 C C . ARG A 1 81 ? -0.320 16.146 3.575 1.00 54.81 81 ARG A C 1
ATOM 625 O O . ARG A 1 81 ? -0.074 16.820 4.578 1.00 54.81 81 ARG A O 1
ATOM 632 N N . PRO A 1 82 ? 0.507 16.126 2.514 1.00 56.28 82 PRO A N 1
ATOM 633 C CA . PRO A 1 82 ? 1.727 16.918 2.506 1.00 56.28 82 PRO A CA 1
ATOM 634 C C . PRO A 1 82 ? 1.356 18.394 2.688 1.00 56.28 82 PRO A C 1
ATOM 636 O O . PRO A 1 82 ? 0.565 18.955 1.921 1.00 56.28 82 PRO A O 1
ATOM 639 N N . LYS A 1 83 ? 1.889 19.019 3.746 1.00 60.97 83 LYS A N 1
ATOM 640 C CA . LYS A 1 83 ? 1.861 20.475 3.910 1.00 60.97 83 LYS A CA 1
ATOM 641 C C . LYS A 1 83 ? 2.556 21.052 2.679 1.00 60.97 83 LYS A C 1
ATOM 643 O O . LYS A 1 83 ? 3.740 20.799 2.485 1.00 60.97 83 LYS A O 1
ATOM 648 N N . ARG A 1 84 ? 1.833 21.807 1.845 1.00 54.53 84 ARG A N 1
ATOM 649 C CA . ARG A 1 84 ? 2.463 22.614 0.793 1.00 54.53 84 ARG A CA 1
ATOM 650 C C . ARG A 1 84 ? 3.418 23.579 1.488 1.00 54.53 84 ARG A C 1
ATOM 652 O O . ARG A 1 84 ? 2.969 24.505 2.158 1.00 54.53 84 ARG A O 1
ATOM 659 N N . THR A 1 85 ? 4.716 23.343 1.368 1.00 48.22 85 THR A N 1
ATOM 660 C CA . THR A 1 85 ? 5.720 24.372 1.606 1.00 48.22 85 THR A CA 1
ATOM 661 C C . THR A 1 85 ? 5.551 25.395 0.497 1.00 48.22 85 THR A C 1
ATOM 663 O O . THR A 1 85 ? 5.849 25.121 -0.663 1.00 48.22 85 THR A O 1
ATOM 666 N N . THR A 1 86 ? 4.988 26.548 0.843 1.00 54.28 86 THR A N 1
ATOM 667 C CA . THR A 1 86 ? 5.015 27.738 -0.001 1.00 54.28 86 THR A CA 1
ATOM 668 C C . THR A 1 86 ? 6.478 28.108 -0.216 1.00 54.28 86 THR A C 1
ATOM 670 O O . THR A 1 86 ? 7.104 28.696 0.662 1.00 54.28 86 THR A O 1
ATOM 673 N N . SER A 1 87 ? 7.041 27.727 -1.361 1.00 50.16 87 SER A N 1
ATOM 674 C CA . SER A 1 87 ? 8.282 28.315 -1.852 1.00 50.16 87 SER A CA 1
ATOM 675 C C . SER A 1 87 ? 7.980 29.775 -2.180 1.00 50.16 87 SER A C 1
ATOM 677 O O . SER A 1 87 ? 7.291 30.065 -3.156 1.00 50.16 87 SER A O 1
ATOM 679 N N . ALA A 1 88 ? 8.423 30.688 -1.318 1.00 52.50 88 ALA A N 1
ATOM 680 C CA . ALA A 1 88 ? 8.452 32.107 -1.638 1.00 52.50 88 ALA A CA 1
ATOM 681 C C . ALA A 1 88 ? 9.439 32.320 -2.801 1.00 52.50 88 ALA A C 1
ATOM 683 O O . ALA A 1 88 ? 10.551 31.788 -2.732 1.00 52.50 88 ALA A O 1
ATOM 684 N N . PRO A 1 89 ? 9.075 33.053 -3.868 1.00 56.38 89 PRO A N 1
ATOM 685 C CA . PRO A 1 89 ? 10.054 33.443 -4.867 1.00 56.38 89 PRO A CA 1
ATOM 686 C C . PRO A 1 89 ? 10.992 34.484 -4.248 1.00 56.38 89 PRO A C 1
ATOM 688 O O . PRO A 1 89 ? 10.543 35.482 -3.685 1.00 56.38 89 PRO A O 1
ATOM 691 N N . ALA A 1 90 ? 12.295 34.227 -4.342 1.00 53.00 90 ALA A N 1
ATOM 692 C CA . ALA A 1 90 ? 13.306 35.257 -4.171 1.00 53.00 90 ALA A CA 1
ATOM 693 C C . ALA A 1 90 ? 13.103 36.288 -5.289 1.00 53.00 90 ALA A C 1
ATOM 695 O O . ALA A 1 90 ? 13.149 35.931 -6.467 1.00 53.00 90 ALA A O 1
ATOM 696 N N . ALA A 1 91 ? 12.806 37.528 -4.908 1.00 58.12 91 ALA A N 1
ATOM 697 C CA . ALA A 1 91 ? 12.848 38.668 -5.806 1.00 58.12 91 ALA A CA 1
ATOM 698 C C . ALA A 1 91 ? 14.240 39.307 -5.719 1.00 58.12 91 ALA A C 1
ATOM 700 O O . ALA A 1 91 ? 14.797 39.429 -4.627 1.00 58.12 91 ALA A O 1
ATOM 701 N N . GLU A 1 92 ? 14.733 39.608 -6.917 1.00 49.94 92 G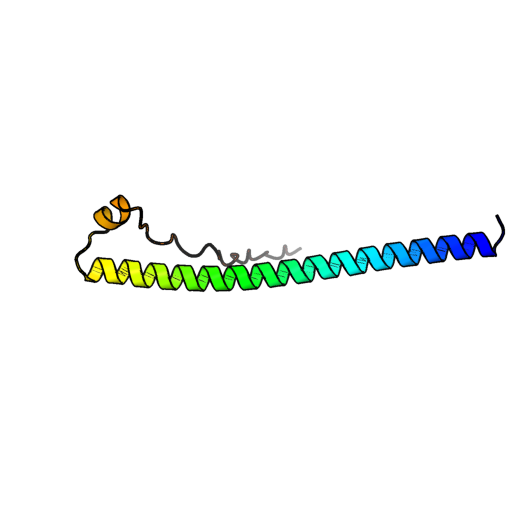LU A N 1
ATOM 702 C CA . GLU A 1 92 ? 15.965 40.279 -7.355 1.00 49.94 92 GLU A CA 1
ATOM 703 C C . GLU A 1 92 ? 16.463 41.446 -6.489 1.00 4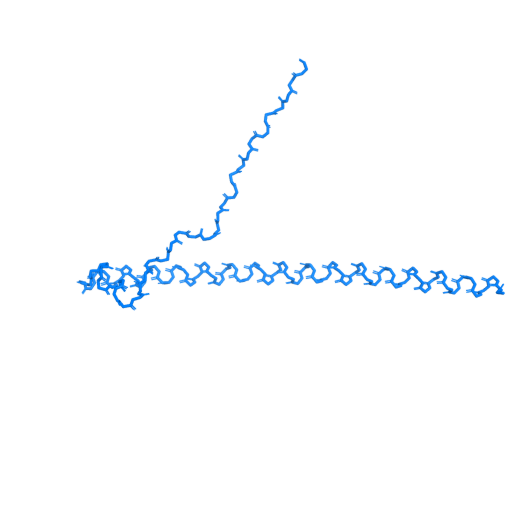9.94 92 GLU A C 1
ATOM 705 O O . GLU A 1 92 ? 15.624 42.256 -6.027 1.00 49.94 92 GLU A O 1
#

Secondary structure (DSSP, 8-state):
--HHHHHHHHHHHHHHHHHHHHHHHHHHHHHHHHHHHHHHHHHHHHHHHHHHHHHHHHTT--HHHHHHTT-----S-S---------PPPP-

pLDDT: mean 85.05, std 16.12, range [48.22, 97.75]